Protein AF-A0A484PZI5-F1 (afdb_monomer_lite)

pLDDT: mean 90.73, std 6.14, range [61.25, 97.19]

InterPro domains:
  IPR017734 Type VI secretion system, lipoprotein SciN [PF12790] (7-83)
  IPR017734 Type VI secretion system, lipoprotein SciN [TIGR03352] (7-85)
  IPR038706 Type VI secretion protein SciN-like superfamily [G3DSA:2.60.40.4150] (1-92)

Sequence (115 aa):
MRAPVSQLIDSAQEKAALGDSLIASREVPLMPGQRIESVEKVPPTAPYIAVAGLFFSPAPQRWKFVFRADEARSTGLMIAAHACALTVTQGKPVPLPGVPAFDPSRLASVRCPAG

Radius of gyration: 13.96 Å; chains: 1; bounding box: 29×31×35 Å

Secondary structure (DSSP, 8-state):
----GGGGSSHHHHHHHHGGG-S--------TT----------TT--EEEEE---SSPPTT-SEEEEEHHHHHHH--EEEEETTEEEEEES-BPPPTTPPP--TT--TT--PPP-

Organism: NCBI:txid1297885

Structure (mmCIF, N/CA/C/O backbone):
data_AF-A0A484PZI5-F1
#
_entry.id   AF-A0A484PZI5-F1
#
loop_
_atom_site.group_PDB
_atom_site.id
_atom_site.type_symbol
_atom_site.label_atom_id
_atom_site.label_alt_id
_atom_site.label_comp_id
_atom_site.label_asym_id
_atom_site.label_entity_id
_atom_site.label_seq_id
_atom_site.pdbx_PDB_ins_code
_atom_site.Cartn_x
_atom_site.Cartn_y
_atom_site.Cartn_z
_atom_site.occupancy
_atom_site.B_iso_or_equiv
_atom_site.auth_seq_id
_atom_site.auth_comp_id
_atom_site.auth_asym_id
_atom_site.auth_atom_id
_atom_site.pdbx_PDB_model_num
ATOM 1 N N . MET A 1 1 ? -4.249 9.248 0.095 1.00 63.78 1 MET A N 1
ATOM 2 C CA . MET A 1 1 ? -2.786 9.138 -0.107 1.00 63.78 1 MET A CA 1
ATOM 3 C C . MET A 1 1 ? -2.357 9.780 -1.435 1.00 63.78 1 MET A C 1
ATOM 5 O O . MET A 1 1 ? -2.408 9.133 -2.481 1.00 63.78 1 MET A O 1
ATOM 9 N N . ARG A 1 2 ? -1.965 11.065 -1.426 1.00 74.06 2 ARG A N 1
ATOM 10 C CA . ARG A 1 2 ? -1.587 11.821 -2.645 1.00 74.06 2 ARG A CA 1
ATOM 11 C C . ARG A 1 2 ? -0.073 11.979 -2.867 1.00 74.06 2 ARG A C 1
ATOM 13 O O . ARG A 1 2 ? 0.303 12.415 -3.945 1.00 74.06 2 ARG A O 1
ATOM 20 N N . ALA A 1 3 ? 0.769 11.549 -1.928 1.00 78.50 3 ALA A N 1
ATOM 21 C CA . ALA A 1 3 ? 2.224 11.621 -2.063 1.00 78.50 3 ALA A CA 1
ATOM 22 C C . ALA A 1 3 ? 2.760 10.785 -3.258 1.00 78.50 3 ALA A C 1
ATOM 24 O O . ALA A 1 3 ? 2.175 9.729 -3.566 1.00 78.50 3 ALA A O 1
ATOM 25 N N . PRO A 1 4 ? 3.828 11.247 -3.943 1.00 80.25 4 PRO A N 1
ATOM 26 C CA . PRO A 1 4 ? 4.622 10.461 -4.884 1.00 80.25 4 PRO A CA 1
ATOM 27 C C . PRO A 1 4 ? 5.460 9.412 -4.144 1.00 80.25 4 PRO A C 1
ATOM 29 O O . PRO A 1 4 ? 5.739 9.564 -2.958 1.00 80.25 4 PRO A O 1
ATOM 32 N N . VAL A 1 5 ? 5.889 8.361 -4.853 1.00 81.12 5 VAL A N 1
ATOM 33 C CA . VAL A 1 5 ? 6.663 7.265 -4.242 1.00 81.12 5 VAL A CA 1
ATOM 34 C C . VAL A 1 5 ? 7.951 7.765 -3.583 1.00 81.12 5 VAL A C 1
ATOM 36 O O . VAL A 1 5 ? 8.295 7.307 -2.504 1.00 81.12 5 VAL A O 1
ATOM 39 N N . SER A 1 6 ? 8.621 8.754 -4.186 1.00 81.56 6 SER A N 1
ATOM 40 C CA . SER A 1 6 ? 9.903 9.284 -3.710 1.00 81.56 6 SER A CA 1
ATOM 41 C C . SER A 1 6 ? 9.818 9.903 -2.317 1.00 81.56 6 SER A C 1
ATOM 43 O O . SER A 1 6 ? 10.776 9.827 -1.560 1.00 81.56 6 SER A O 1
ATOM 45 N N . GLN A 1 7 ? 8.661 10.464 -1.959 1.00 84.62 7 GLN A N 1
ATOM 46 C CA . GLN A 1 7 ? 8.426 11.037 -0.634 1.00 84.62 7 GLN A CA 1
ATOM 47 C C . GLN A 1 7 ? 8.088 9.981 0.423 1.00 84.62 7 GLN A C 1
ATOM 49 O O . GLN A 1 7 ? 8.011 10.321 1.591 1.00 84.62 7 GLN A O 1
ATOM 54 N N . LEU A 1 8 ? 7.861 8.724 0.037 1.00 84.69 8 LEU A N 1
ATOM 55 C CA . LEU A 1 8 ? 7.503 7.641 0.960 1.00 84.69 8 LEU A CA 1
ATOM 56 C C . LEU A 1 8 ? 8.699 6.757 1.336 1.00 84.69 8 LEU A C 1
ATOM 58 O O . LEU A 1 8 ? 8.555 5.885 2.179 1.00 84.69 8 LEU A O 1
ATOM 62 N N . ILE A 1 9 ? 9.855 6.959 0.696 1.00 83.88 9 ILE A N 1
ATOM 63 C CA . ILE A 1 9 ? 11.083 6.188 0.954 1.00 83.88 9 ILE A CA 1
ATOM 64 C C . ILE A 1 9 ? 11.765 6.658 2.247 1.00 83.88 9 ILE A C 1
ATOM 66 O O . ILE A 1 9 ? 12.450 5.891 2.912 1.00 83.88 9 ILE A O 1
ATOM 70 N N . ASP A 1 10 ? 11.585 7.930 2.600 1.00 84.81 10 ASP A N 1
ATOM 71 C CA . ASP A 1 10 ? 12.155 8.541 3.794 1.00 84.81 10 ASP A CA 1
ATOM 72 C C . ASP A 1 10 ? 11.039 8.870 4.787 1.00 84.81 10 ASP A C 1
ATOM 74 O O . ASP A 1 10 ? 10.075 9.554 4.443 1.00 84.81 10 ASP A O 1
ATOM 78 N N . SER A 1 11 ? 11.169 8.412 6.032 1.00 82.00 11 SER A N 1
ATOM 79 C CA . SER A 1 11 ? 10.123 8.587 7.045 1.00 82.00 11 SER A CA 1
ATOM 80 C C . SER A 1 11 ? 9.842 10.057 7.383 1.00 82.00 11 SER A C 1
ATOM 82 O O . SER A 1 11 ? 8.713 10.399 7.741 1.00 82.00 11 SER A O 1
ATOM 84 N N . ALA A 1 12 ? 10.832 10.952 7.271 1.00 82.62 12 ALA A N 1
ATOM 85 C CA . ALA A 1 12 ? 10.616 12.376 7.511 1.00 82.62 12 ALA A CA 1
ATOM 86 C C . ALA A 1 12 ? 9.839 13.020 6.352 1.00 82.62 12 ALA A C 1
ATOM 88 O O . ALA A 1 12 ? 8.904 13.787 6.595 1.00 82.62 12 ALA A O 1
ATOM 89 N N . GLN A 1 13 ? 10.159 12.665 5.106 1.00 86.25 13 GLN A N 1
ATOM 90 C CA . GLN A 1 13 ? 9.399 13.086 3.927 1.00 86.25 13 GLN A CA 1
ATOM 91 C C . GLN A 1 13 ? 7.991 12.486 3.900 1.00 86.25 13 GLN A C 1
ATOM 93 O O . GLN A 1 13 ? 7.050 13.196 3.544 1.00 86.25 13 GLN A O 1
ATOM 98 N N . GLU A 1 14 ? 7.816 11.237 4.342 1.00 87.56 14 GLU A N 1
ATOM 99 C CA . GLU A 1 14 ? 6.504 10.590 4.439 1.00 87.56 14 GLU A CA 1
ATOM 100 C C . GLU A 1 14 ? 5.620 11.386 5.397 1.00 87.56 14 GLU A C 1
ATOM 102 O O . GLU A 1 14 ? 4.506 11.794 5.049 1.00 87.56 14 GLU A O 1
ATOM 107 N N . LYS A 1 15 ? 6.150 11.671 6.591 1.00 84.75 15 LYS A N 1
ATOM 108 C CA . LYS A 1 15 ? 5.454 12.464 7.599 1.00 84.75 15 LYS A CA 1
ATOM 109 C C . LYS A 1 15 ? 5.168 13.880 7.108 1.00 84.75 15 LYS A C 1
ATOM 111 O O . LYS A 1 15 ? 4.078 14.382 7.351 1.00 84.75 15 LYS A O 1
ATOM 116 N N . ALA A 1 16 ? 6.094 14.522 6.400 1.00 86.38 16 ALA A N 1
ATOM 117 C CA . ALA A 1 16 ? 5.864 15.850 5.833 1.00 86.38 16 ALA A CA 1
ATOM 118 C C . ALA A 1 16 ? 4.773 15.841 4.745 1.00 86.38 16 ALA A C 1
ATOM 120 O O . ALA A 1 16 ? 3.952 16.753 4.686 1.00 86.38 16 ALA A O 1
ATOM 121 N N . ALA A 1 17 ? 4.735 14.806 3.902 1.00 87.38 17 ALA A N 1
ATOM 122 C CA . ALA A 1 17 ? 3.791 14.695 2.794 1.00 87.38 17 ALA A CA 1
ATOM 123 C C . ALA A 1 17 ? 2.380 14.276 3.235 1.00 87.38 17 ALA A C 1
ATOM 125 O O . ALA A 1 17 ? 1.392 14.663 2.606 1.00 87.38 17 ALA A O 1
ATOM 126 N N . LEU A 1 18 ? 2.273 13.450 4.279 1.00 87.25 18 LEU A N 1
ATOM 127 C CA . LEU A 1 18 ? 0.997 12.936 4.783 1.00 87.25 18 LEU A CA 1
ATOM 128 C C . LEU A 1 18 ? 0.480 13.708 6.004 1.00 87.25 18 LEU A C 1
ATOM 130 O O . LEU A 1 18 ? -0.733 13.724 6.228 1.00 87.25 18 LEU A O 1
ATOM 134 N N . GLY A 1 19 ? 1.359 14.368 6.758 1.00 89.12 19 GLY A N 1
ATOM 135 C CA . GLY A 1 19 ? 1.021 15.143 7.948 1.00 89.12 19 GLY A CA 1
ATOM 136 C C . GLY A 1 19 ? 0.143 14.357 8.919 1.00 89.12 19 GLY A C 1
ATOM 137 O O . GLY A 1 19 ? 0.338 13.162 9.139 1.00 89.12 19 GLY A O 1
ATOM 138 N N . ASP A 1 20 ? -0.892 15.022 9.423 1.00 88.19 20 ASP A N 1
ATOM 139 C CA . ASP A 1 20 ? -1.830 14.461 10.402 1.00 88.19 20 ASP A CA 1
ATOM 140 C C . ASP A 1 20 ? -2.742 13.360 9.833 1.00 88.19 20 ASP A C 1
ATOM 142 O O . ASP A 1 20 ? -3.467 12.700 10.576 1.00 88.19 20 ASP A O 1
ATOM 146 N N . SER A 1 21 ? -2.724 13.130 8.513 1.00 88.44 21 SER A N 1
ATOM 147 C CA . SER A 1 21 ? -3.475 12.021 7.912 1.00 88.44 21 SER A CA 1
ATOM 148 C C . SER A 1 21 ? -2.800 10.658 8.110 1.00 88.44 21 SER A C 1
ATOM 150 O O . SER A 1 21 ? -3.451 9.627 7.916 1.00 88.44 21 SER A O 1
ATOM 152 N N . LEU A 1 22 ? -1.521 10.636 8.510 1.00 91.19 22 LEU A N 1
ATOM 153 C CA . LEU A 1 22 ? -0.802 9.415 8.855 1.00 91.19 22 LEU A CA 1
ATOM 154 C C . LEU A 1 22 ? -0.938 9.118 10.352 1.00 91.19 22 LEU A C 1
ATOM 156 O O . LEU A 1 22 ? -0.290 9.739 11.187 1.00 91.19 22 LEU A O 1
ATOM 160 N N . ILE A 1 23 ? -1.767 8.129 10.685 1.00 93.19 23 ILE A N 1
ATOM 161 C CA . ILE A 1 23 ? -1.987 7.707 12.079 1.00 93.19 23 ILE A CA 1
ATOM 162 C C . ILE A 1 23 ? -0.908 6.713 12.531 1.00 93.19 23 ILE A C 1
ATOM 164 O O . ILE A 1 23 ? -0.472 6.741 13.678 1.00 93.19 23 ILE A O 1
ATOM 168 N N . ALA A 1 24 ? -0.491 5.821 11.633 1.00 91.00 24 ALA A N 1
ATOM 169 C CA . ALA A 1 24 ? 0.579 4.855 11.847 1.00 91.00 24 ALA A CA 1
ATOM 170 C C . ALA A 1 24 ? 1.126 4.394 10.488 1.00 91.00 24 ALA A C 1
ATOM 172 O O . ALA A 1 24 ? 0.361 4.301 9.524 1.00 91.00 24 ALA A O 1
ATOM 173 N N . SER A 1 25 ? 2.415 4.060 10.429 1.00 91.69 25 SER A N 1
ATOM 174 C CA . SER A 1 25 ? 3.040 3.378 9.293 1.00 91.69 25 SER A CA 1
ATOM 175 C C . SER A 1 25 ? 3.834 2.164 9.764 1.00 91.69 25 SER A C 1
ATOM 177 O O . SER A 1 25 ? 4.279 2.074 10.910 1.00 91.69 25 SER A O 1
ATOM 179 N N . ARG A 1 26 ? 3.972 1.197 8.860 1.00 90.94 26 ARG A N 1
ATOM 180 C CA . ARG A 1 26 ? 4.854 0.046 9.003 1.00 90.94 26 ARG A CA 1
ATOM 181 C C . ARG A 1 26 ? 5.418 -0.270 7.632 1.00 90.94 26 ARG A C 1
ATOM 183 O O . ARG A 1 26 ? 4.658 -0.460 6.685 1.00 90.94 26 ARG A O 1
ATOM 190 N N . GLU A 1 27 ? 6.732 -0.378 7.561 1.00 91.56 27 GLU A N 1
ATOM 191 C CA . GLU A 1 27 ? 7.423 -0.869 6.380 1.00 91.56 27 GLU A CA 1
ATOM 192 C C . GLU A 1 27 ? 7.770 -2.345 6.563 1.00 91.56 27 GLU A C 1
ATOM 194 O O . GLU A 1 27 ? 8.105 -2.791 7.665 1.00 91.56 27 GLU A O 1
ATOM 199 N N . VAL A 1 28 ? 7.653 -3.118 5.486 1.00 91.62 28 VAL A N 1
ATOM 200 C CA . VAL A 1 28 ? 7.992 -4.539 5.484 1.00 91.62 28 VAL A CA 1
ATOM 201 C C . VAL A 1 28 ? 8.859 -4.828 4.261 1.00 91.62 28 VAL A C 1
ATOM 203 O O . VAL A 1 28 ? 8.370 -4.668 3.139 1.00 91.62 28 VAL A O 1
ATOM 206 N N . PRO A 1 29 ? 10.117 -5.271 4.439 1.00 92.12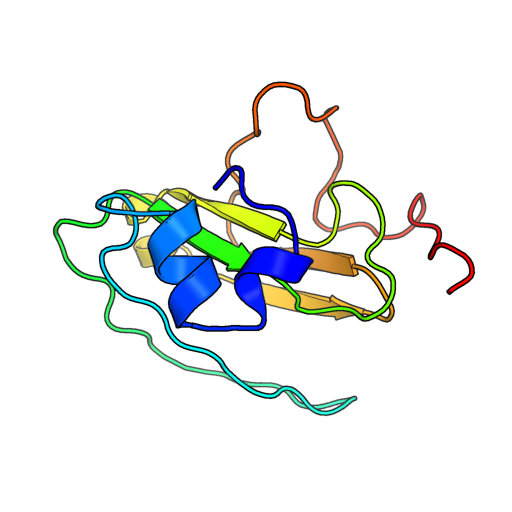 29 PRO A N 1
ATOM 207 C CA . PRO A 1 29 ? 10.929 -5.711 3.317 1.00 92.12 29 PRO A CA 1
ATOM 208 C C . PRO A 1 29 ? 10.364 -7.022 2.761 1.00 92.12 29 PRO A C 1
ATOM 210 O O . PRO A 1 29 ? 10.047 -7.945 3.516 1.00 92.12 29 PRO A O 1
ATOM 213 N N . LEU A 1 30 ? 10.249 -7.107 1.435 1.00 92.94 30 LEU A N 1
ATOM 214 C CA . LEU A 1 30 ? 9.771 -8.296 0.736 1.00 92.94 30 LEU A CA 1
ATOM 215 C C . LEU A 1 30 ? 10.818 -8.754 -0.279 1.00 92.94 30 LEU A C 1
ATOM 217 O O . LEU A 1 30 ? 11.126 -8.044 -1.234 1.00 92.94 30 LEU A O 1
ATOM 221 N N . MET A 1 31 ? 11.339 -9.961 -0.084 1.00 93.75 31 MET A N 1
ATOM 222 C CA . MET A 1 31 ? 12.248 -10.607 -1.025 1.00 93.75 31 MET A CA 1
ATOM 223 C C . MET A 1 31 ? 11.464 -11.286 -2.160 1.00 93.75 31 MET A C 1
ATOM 225 O O . MET A 1 31 ? 10.338 -11.745 -1.944 1.00 93.75 31 MET A O 1
ATOM 229 N N . PRO A 1 32 ? 12.034 -11.415 -3.372 1.00 92.75 32 PRO A N 1
ATOM 230 C CA . PRO A 1 32 ? 11.403 -12.176 -4.447 1.00 92.75 32 PRO A CA 1
ATOM 231 C C . PRO A 1 32 ? 11.038 -13.604 -4.011 1.00 92.75 32 PRO A C 1
ATOM 233 O O . PRO A 1 32 ? 11.856 -14.314 -3.432 1.00 92.75 32 PRO A O 1
ATOM 236 N N . GLY A 1 33 ? 9.796 -14.017 -4.279 1.00 94.56 33 GLY A N 1
ATOM 237 C CA . GLY A 1 33 ? 9.260 -15.325 -3.877 1.00 94.56 33 GLY A CA 1
ATOM 238 C C . GLY A 1 33 ? 8.816 -15.425 -2.412 1.00 94.56 33 GLY A C 1
ATOM 239 O O . GLY A 1 33 ? 8.221 -16.430 -2.029 1.00 94.56 33 GLY A O 1
ATOM 240 N N . GLN A 1 34 ? 9.052 -14.396 -1.594 1.00 96.25 34 GLN A N 1
ATOM 241 C CA . GLN A 1 34 ? 8.612 -14.380 -0.205 1.00 96.25 34 GLN A CA 1
ATOM 242 C C . GLN A 1 34 ? 7.092 -14.217 -0.109 1.00 96.25 34 GLN A C 1
ATOM 244 O O . GLN A 1 34 ? 6.482 -13.405 -0.807 1.00 96.25 34 GLN A O 1
ATOM 249 N N . ARG A 1 35 ? 6.487 -14.953 0.826 1.00 96.06 35 ARG A N 1
ATOM 250 C CA . ARG A 1 35 ? 5.117 -14.734 1.288 1.00 96.06 35 ARG A CA 1
ATOM 251 C C . ARG A 1 35 ? 5.157 -14.255 2.731 1.00 96.06 35 ARG A C 1
ATOM 253 O O . ARG A 1 35 ? 5.848 -14.850 3.553 1.00 96.06 35 ARG A O 1
ATOM 260 N N . ILE A 1 36 ? 4.412 -13.196 3.030 1.00 94.94 36 ILE A N 1
ATOM 261 C CA . ILE A 1 36 ? 4.253 -12.687 4.392 1.00 94.94 36 ILE A CA 1
ATOM 262 C C . ILE A 1 36 ? 2.781 -12.784 4.764 1.00 94.94 36 ILE A C 1
ATOM 264 O O . ILE A 1 36 ? 1.916 -12.245 4.077 1.00 94.94 36 ILE A O 1
ATOM 268 N N . GLU A 1 37 ? 2.518 -13.476 5.865 1.00 95.50 37 GLU A N 1
ATOM 269 C CA . GLU A 1 37 ? 1.210 -13.545 6.505 1.00 95.50 37 GLU A CA 1
ATOM 270 C C . GLU A 1 37 ? 1.326 -12.883 7.870 1.00 95.50 37 GLU A C 1
ATOM 272 O O . GLU A 1 37 ? 2.173 -13.250 8.682 1.00 95.50 37 GLU A O 1
ATOM 277 N N . SER A 1 38 ? 0.511 -11.861 8.109 1.00 93.19 38 SER A N 1
ATOM 278 C CA . SER A 1 38 ? 0.576 -11.090 9.345 1.00 93.19 38 SER A CA 1
ATOM 279 C C . SER A 1 38 ? -0.789 -10.521 9.696 1.00 93.19 38 SER A C 1
ATOM 281 O O . SER A 1 38 ? -1.587 -10.208 8.812 1.00 93.19 38 SER A O 1
ATOM 283 N N . VAL A 1 39 ? -1.050 -10.410 10.996 1.00 93.75 39 VAL A N 1
ATOM 284 C CA . VAL A 1 39 ? -2.241 -9.755 11.533 1.00 93.75 39 VAL A CA 1
ATOM 285 C C . VAL A 1 39 ? -1.813 -8.403 12.076 1.00 93.75 39 VAL A C 1
ATOM 287 O O . VAL A 1 39 ? -1.167 -8.312 13.119 1.00 93.75 39 VAL A O 1
ATOM 290 N N . GLU A 1 40 ? -2.182 -7.349 11.358 1.00 90.56 40 GLU A N 1
ATOM 291 C CA . GLU A 1 40 ? -1.807 -5.985 11.709 1.00 90.56 40 GLU A CA 1
ATOM 292 C C . GLU A 1 40 ? -2.842 -5.337 12.626 1.00 90.56 40 GLU A C 1
ATOM 294 O O . GLU A 1 40 ? -4.049 -5.363 12.369 1.00 90.56 40 GLU A O 1
ATOM 299 N N . LYS A 1 41 ? -2.366 -4.696 13.697 1.00 91.31 41 LYS A N 1
ATOM 300 C CA . LYS A 1 41 ? -3.221 -3.880 14.563 1.00 91.31 41 LYS A CA 1
ATOM 301 C C . LYS A 1 41 ? -3.494 -2.544 13.879 1.00 91.31 41 LYS A C 1
ATOM 303 O O . LYS A 1 41 ? -2.629 -1.676 13.837 1.00 91.31 41 LYS A O 1
ATOM 308 N N . VAL A 1 42 ? -4.714 -2.366 13.380 1.00 92.44 42 VAL A N 1
ATOM 309 C CA . VAL A 1 42 ? -5.150 -1.108 12.759 1.00 92.44 42 VAL A CA 1
ATOM 31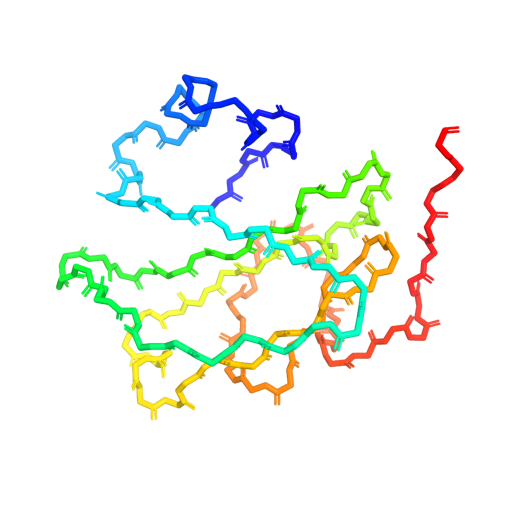0 C C . VAL A 1 42 ? -5.827 -0.224 13.810 1.00 92.44 42 VAL A C 1
ATOM 312 O O . VAL A 1 42 ? -6.865 -0.643 14.341 1.00 92.44 42 VAL A O 1
ATOM 315 N N . PRO A 1 43 ? -5.316 0.995 14.083 1.00 93.00 43 PRO A N 1
ATOM 316 C CA . PRO A 1 43 ? -5.921 1.918 15.039 1.00 93.00 43 PRO A CA 1
ATOM 317 C C . PRO A 1 43 ? -7.429 2.108 14.791 1.00 93.00 43 PRO A C 1
ATOM 319 O O . PRO A 1 43 ? -7.834 2.276 13.636 1.00 93.00 43 PRO A O 1
ATOM 322 N N . PRO A 1 44 ? -8.288 2.099 15.829 1.00 90.44 44 PRO A N 1
ATOM 323 C CA . PRO A 1 44 ? -9.736 2.260 15.655 1.00 90.44 44 PRO A CA 1
ATOM 324 C C . PRO A 1 44 ? -10.120 3.577 14.973 1.00 90.44 44 PRO A C 1
ATOM 326 O O . PRO A 1 44 ? -11.097 3.634 14.234 1.00 90.44 44 PRO A O 1
ATOM 329 N N . THR A 1 45 ? -9.318 4.621 15.183 1.00 93.06 45 THR A N 1
ATOM 330 C CA . THR A 1 45 ? -9.491 5.950 14.590 1.00 93.06 45 THR A CA 1
ATOM 331 C C . THR A 1 45 ? -9.074 6.027 13.124 1.00 93.06 45 THR A C 1
ATOM 333 O O . THR A 1 45 ? -9.334 7.048 12.499 1.00 93.06 45 THR A O 1
ATOM 336 N N . ALA A 1 46 ? -8.444 4.987 12.560 1.00 94.44 46 ALA A N 1
ATOM 337 C CA . ALA A 1 46 ? -8.037 4.955 11.161 1.00 94.44 46 ALA A CA 1
ATOM 338 C C . ALA A 1 46 ? -9.196 4.482 10.262 1.00 94.44 46 ALA A C 1
ATOM 340 O O . ALA A 1 46 ? -9.563 3.302 10.310 1.00 94.44 46 ALA A O 1
ATOM 341 N N . PRO A 1 47 ? -9.763 5.361 9.409 1.00 95.38 47 PRO A N 1
ATOM 342 C CA . PRO A 1 47 ? -10.855 4.985 8.513 1.00 95.38 47 PRO A CA 1
ATOM 343 C C . PRO A 1 47 ? -10.365 4.296 7.232 1.00 95.38 47 PRO A C 1
ATOM 345 O O . PRO A 1 47 ? -11.159 3.677 6.521 1.00 95.38 47 PRO A O 1
ATOM 348 N N . TYR A 1 48 ? -9.066 4.390 6.933 1.00 96.44 48 TYR A N 1
ATOM 349 C CA . TYR A 1 48 ? -8.456 3.822 5.737 1.00 96.44 48 TYR A CA 1
ATOM 350 C C . TYR A 1 48 ? -7.142 3.115 6.056 1.00 96.44 48 TYR A C 1
ATOM 352 O O . TYR A 1 48 ? -6.418 3.507 6.968 1.00 96.44 48 TYR A O 1
ATOM 360 N N . ILE A 1 49 ? -6.823 2.114 5.240 1.00 95.88 49 ILE A N 1
ATOM 361 C CA . ILE A 1 49 ? -5.507 1.480 5.154 1.00 95.88 49 ILE A CA 1
ATOM 362 C C . ILE A 1 49 ? -4.966 1.783 3.761 1.00 95.88 49 ILE A C 1
ATOM 364 O O . ILE A 1 49 ? -5.682 1.613 2.775 1.00 95.88 49 ILE A O 1
ATOM 368 N N . ALA A 1 50 ? -3.722 2.236 3.658 1.00 94.75 50 ALA A N 1
ATOM 369 C CA . ALA A 1 50 ? -3.050 2.401 2.377 1.00 94.75 50 ALA A CA 1
ATOM 370 C C . ALA A 1 50 ? -1.850 1.459 2.302 1.00 94.75 50 ALA A C 1
ATOM 372 O O . ALA A 1 50 ? -1.137 1.289 3.285 1.00 94.75 50 ALA A O 1
ATOM 373 N N . VAL A 1 51 ? -1.638 0.861 1.133 1.00 95.25 51 VAL A N 1
ATOM 374 C CA . VAL A 1 51 ? -0.469 0.026 0.844 1.00 95.25 51 VAL A CA 1
ATOM 375 C C . VAL A 1 51 ? 0.223 0.604 -0.375 1.00 95.25 51 VAL A C 1
ATOM 377 O O . VAL A 1 51 ? -0.428 0.852 -1.392 1.00 95.25 51 VAL A O 1
ATOM 380 N N . ALA A 1 52 ? 1.530 0.821 -0.271 1.00 95.06 52 ALA A N 1
ATOM 381 C CA . ALA A 1 52 ? 2.370 1.313 -1.350 1.00 95.06 52 ALA A CA 1
ATOM 382 C C . ALA A 1 52 ? 3.587 0.402 -1.526 1.00 95.06 52 ALA A C 1
ATOM 384 O O . ALA A 1 52 ? 4.211 -0.005 -0.552 1.00 95.06 52 ALA A O 1
ATOM 385 N N . GLY A 1 53 ? 3.909 0.083 -2.777 1.00 95.12 53 GLY A N 1
ATOM 386 C CA . GLY A 1 53 ? 5.156 -0.567 -3.153 1.00 95.12 53 GLY A CA 1
ATOM 387 C C . GLY A 1 53 ? 6.210 0.486 -3.475 1.00 95.12 53 GLY A C 1
ATOM 388 O O . GLY A 1 53 ? 5.990 1.335 -4.342 1.00 95.12 53 GLY A O 1
ATOM 389 N N . LEU A 1 54 ? 7.352 0.414 -2.794 1.00 94.00 54 LEU A N 1
ATOM 390 C CA . LEU A 1 54 ? 8.501 1.299 -3.000 1.00 94.00 54 LEU A CA 1
ATOM 391 C C . LEU A 1 54 ? 9.372 0.787 -4.161 1.00 94.00 54 LEU A C 1
ATOM 393 O O . LEU A 1 54 ? 10.514 0.375 -3.981 1.00 94.00 54 LEU A O 1
ATOM 397 N N . PHE A 1 55 ? 8.800 0.744 -5.367 1.00 92.25 55 PHE A N 1
ATOM 398 C CA . PHE A 1 55 ? 9.512 0.296 -6.568 1.00 92.25 55 PHE A CA 1
ATOM 399 C C . PHE A 1 55 ? 10.498 1.355 -7.070 1.00 92.25 55 PHE A C 1
ATOM 401 O O . PHE A 1 55 ? 10.210 2.548 -7.000 1.00 92.25 55 PHE A O 1
ATOM 408 N N . PHE A 1 56 ? 11.601 0.911 -7.680 1.00 89.62 56 PHE A N 1
ATOM 409 C CA . PHE A 1 56 ? 12.564 1.792 -8.350 1.00 89.62 56 PHE A CA 1
ATOM 410 C C . PHE A 1 56 ? 11.917 2.595 -9.496 1.00 89.62 56 PHE A C 1
ATOM 412 O O . PHE A 1 56 ? 12.027 3.817 -9.544 1.00 89.62 56 PHE A O 1
ATOM 419 N N . SER A 1 57 ? 11.161 1.918 -10.369 1.00 91.56 57 SER A N 1
ATOM 420 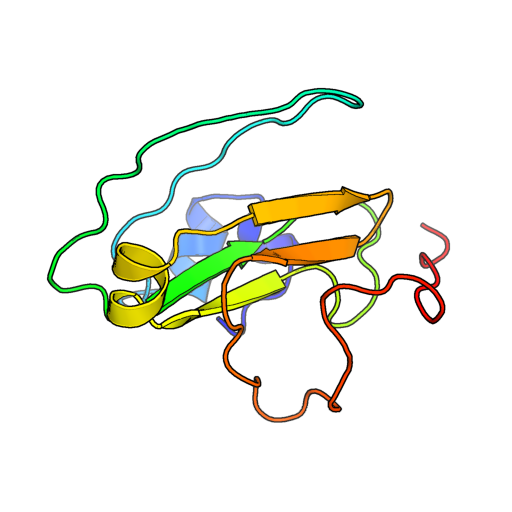C CA . SER A 1 57 ? 10.434 2.534 -11.492 1.00 91.56 57 SER A CA 1
ATOM 421 C C . SER A 1 57 ? 8.969 2.088 -11.473 1.00 91.56 57 SER A C 1
ATOM 423 O O . SER A 1 57 ? 8.604 1.134 -12.165 1.00 91.56 57 SER A O 1
ATOM 425 N N . PRO A 1 58 ? 8.104 2.706 -10.649 1.00 93.06 58 PRO A N 1
ATOM 426 C CA . PRO A 1 58 ? 6.728 2.250 -10.494 1.00 93.06 58 PRO A CA 1
ATOM 427 C C . PRO A 1 58 ? 5.895 2.527 -11.748 1.00 93.06 58 PRO A C 1
ATOM 429 O O . PRO A 1 58 ? 5.919 3.626 -12.306 1.00 93.06 58 PRO A O 1
ATOM 432 N N . ALA A 1 59 ? 5.067 1.563 -12.147 1.00 92.62 59 ALA A N 1
ATOM 433 C CA . ALA A 1 59 ? 4.072 1.796 -13.184 1.00 92.62 59 ALA A CA 1
ATOM 434 C C . ALA A 1 59 ? 3.022 2.817 -12.688 1.00 92.62 59 ALA A C 1
ATOM 436 O O . ALA A 1 59 ? 2.518 2.677 -11.563 1.00 92.62 59 ALA A O 1
ATOM 437 N N . PRO A 1 60 ? 2.654 3.836 -13.494 1.00 88.69 60 PRO A N 1
ATOM 438 C CA . PRO A 1 60 ? 1.712 4.873 -13.081 1.00 88.69 60 PRO A CA 1
ATOM 439 C C . PRO A 1 60 ? 0.418 4.289 -12.513 1.00 88.69 60 PRO A C 1
ATOM 441 O O . PRO A 1 60 ? -0.178 3.408 -13.117 1.00 88.69 60 PRO A O 1
ATOM 444 N N . GLN A 1 61 ? -0.013 4.779 -11.346 1.00 88.06 61 GLN A N 1
ATOM 445 C CA . GLN A 1 61 ? -1.258 4.377 -10.662 1.00 88.06 61 GLN A CA 1
ATOM 446 C C . GLN A 1 61 ? -1.343 2.897 -10.231 1.00 88.06 61 GLN A C 1
ATOM 448 O O . GLN A 1 61 ? -2.359 2.485 -9.680 1.00 88.06 61 GLN A O 1
ATOM 453 N N . ARG A 1 62 ? -0.284 2.100 -10.424 1.00 93.31 62 ARG A N 1
ATOM 454 C CA . ARG A 1 62 ? -0.268 0.657 -10.124 1.00 93.31 62 ARG A CA 1
ATOM 455 C C . ARG A 1 62 ? 0.543 0.283 -8.889 1.00 93.31 62 ARG A C 1
ATOM 457 O O . ARG A 1 62 ? 0.619 -0.889 -8.548 1.00 93.31 62 ARG A O 1
ATOM 464 N N . TRP A 1 63 ? 1.152 1.257 -8.223 1.00 93.44 63 TRP A N 1
ATOM 465 C CA . TRP A 1 63 ? 2.078 1.040 -7.110 1.00 93.44 63 TRP A CA 1
ATOM 466 C C . TRP A 1 63 ? 1.466 1.303 -5.730 1.00 93.44 63 TRP A C 1
ATOM 468 O O . TRP A 1 63 ? 2.115 1.020 -4.730 1.00 93.44 63 TRP A O 1
ATOM 478 N N . LYS A 1 64 ? 0.235 1.826 -5.649 1.00 93.94 64 LYS A N 1
ATOM 479 C CA . LYS A 1 64 ? -0.460 2.062 -4.377 1.00 93.94 64 LYS A CA 1
ATOM 480 C C . LYS A 1 64 ? -1.953 1.788 -4.455 1.00 93.94 64 LYS A C 1
ATOM 482 O O . LYS A 1 64 ? -2.583 2.055 -5.476 1.00 93.94 64 LYS A O 1
ATOM 487 N N . PHE A 1 65 ? -2.514 1.349 -3.335 1.00 95.31 65 PHE A N 1
ATOM 488 C CA . PHE A 1 65 ? -3.945 1.137 -3.145 1.00 95.31 65 PHE A CA 1
ATOM 489 C C . PHE A 1 65 ? -4.394 1.676 -1.788 1.00 95.31 65 PHE A C 1
ATOM 491 O O . PHE A 1 65 ? -3.619 1.720 -0.834 1.00 95.31 65 PHE A O 1
ATOM 498 N N . VAL A 1 66 ? -5.655 2.097 -1.710 1.00 95.62 66 VAL A N 1
ATOM 499 C CA . VAL A 1 66 ? -6.299 2.551 -0.473 1.00 95.62 66 VAL A CA 1
ATOM 500 C C . VAL A 1 66 ? -7.534 1.699 -0.249 1.00 95.62 66 VAL A C 1
ATOM 502 O O . VAL A 1 66 ? -8.271 1.440 -1.190 1.00 95.62 66 VAL A O 1
ATOM 505 N N . PHE A 1 67 ? -7.771 1.287 0.986 1.00 96.88 67 PHE A N 1
ATOM 506 C CA . PHE A 1 67 ? -8.866 0.420 1.395 1.00 96.88 67 PHE A CA 1
ATOM 507 C C . PHE A 1 67 ? -9.629 1.070 2.538 1.00 96.88 67 PHE A C 1
ATOM 509 O O . PHE A 1 67 ? -9.040 1.749 3.382 1.00 96.88 67 PHE A O 1
ATOM 516 N N . ARG A 1 68 ? -10.937 0.837 2.583 1.00 96.94 68 ARG A N 1
ATOM 517 C CA . ARG A 1 68 ? -11.769 1.122 3.751 1.00 96.94 68 ARG A CA 1
ATOM 518 C C . ARG A 1 68 ? -11.369 0.179 4.889 1.00 96.94 68 ARG A C 1
ATOM 520 O O . ARG A 1 68 ? -11.277 -1.028 4.681 1.00 96.94 68 ARG A O 1
ATOM 527 N N . ALA A 1 69 ? -11.045 0.721 6.063 1.00 96.50 69 ALA A N 1
ATOM 528 C CA . ALA A 1 69 ? -10.461 -0.076 7.144 1.00 96.50 69 ALA A CA 1
ATOM 529 C C . ALA A 1 69 ? -11.468 -1.046 7.788 1.00 96.50 69 ALA A C 1
ATOM 531 O O . ALA A 1 69 ? -11.085 -2.111 8.254 1.00 96.50 69 ALA A O 1
ATOM 532 N N . ASP A 1 70 ? -12.747 -0.685 7.832 1.00 95.31 70 ASP A N 1
ATOM 533 C CA . ASP A 1 70 ? -13.865 -1.549 8.228 1.00 95.31 70 ASP A CA 1
ATOM 534 C C . ASP A 1 70 ? -14.036 -2.745 7.277 1.00 95.31 70 ASP A C 1
ATOM 536 O O . ASP A 1 70 ? -14.087 -3.883 7.739 1.00 95.31 70 ASP A O 1
ATOM 540 N N . GLU A 1 71 ? -14.033 -2.510 5.962 1.00 95.44 71 GLU A N 1
ATOM 541 C CA . GLU A 1 71 ? -14.093 -3.586 4.961 1.00 95.44 71 GLU A CA 1
ATOM 542 C C . GLU A 1 71 ? -12.847 -4.483 5.015 1.00 95.44 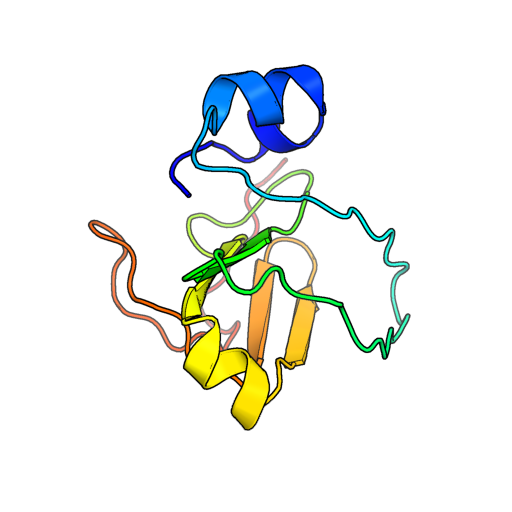71 GLU A C 1
ATOM 544 O O . GLU A 1 71 ? -12.953 -5.703 5.080 1.00 95.44 71 GLU A O 1
ATOM 549 N N . ALA A 1 72 ? -11.649 -3.895 5.066 1.00 95.75 72 ALA A N 1
ATOM 550 C CA . ALA A 1 72 ? -10.401 -4.655 5.111 1.00 95.75 72 ALA A CA 1
ATOM 551 C C . ALA A 1 72 ? -10.279 -5.540 6.364 1.00 95.75 72 ALA A C 1
ATOM 553 O O . ALA A 1 72 ? -9.695 -6.620 6.293 1.00 95.75 72 ALA A O 1
ATOM 554 N N . ARG A 1 73 ? -10.835 -5.112 7.507 1.00 92.50 73 ARG A N 1
ATOM 555 C CA . ARG A 1 73 ? -10.868 -5.913 8.743 1.00 92.50 73 ARG A CA 1
ATOM 556 C C . ARG A 1 73 ? -11.745 -7.156 8.610 1.00 92.50 73 ARG A C 1
ATOM 558 O O . ARG A 1 73 ? -11.402 -8.180 9.190 1.00 92.50 73 ARG A O 1
ATOM 565 N N . SER A 1 74 ? -12.859 -7.072 7.882 1.00 91.75 74 SER A N 1
ATOM 566 C CA . SER A 1 74 ? -13.776 -8.204 7.711 1.00 91.75 74 SER A CA 1
ATOM 567 C C . SER A 1 74 ? -13.333 -9.147 6.597 1.00 91.75 74 SER A C 1
ATOM 569 O O . SER A 1 74 ? -13.453 -10.361 6.743 1.00 91.75 74 SER A O 1
ATOM 571 N N . THR A 1 75 ? -12.789 -8.614 5.500 1.00 93.00 75 THR A N 1
ATOM 572 C CA . THR A 1 75 ? -12.397 -9.425 4.341 1.00 93.00 75 THR A CA 1
ATOM 573 C C . THR A 1 75 ? -10.951 -9.883 4.381 1.00 93.00 75 THR A C 1
ATOM 575 O O . THR A 1 75 ? -10.610 -10.807 3.656 1.00 93.00 75 THR A O 1
ATOM 578 N N . GLY A 1 76 ? -10.074 -9.219 5.136 1.00 95.69 76 GLY A N 1
ATOM 579 C CA . GLY A 1 76 ? -8.626 -9.317 4.954 1.00 95.69 76 GLY A CA 1
ATOM 580 C C . GLY A 1 76 ? -8.154 -8.674 3.643 1.00 95.69 76 GLY A C 1
ATOM 581 O O . GLY A 1 76 ? -8.959 -8.256 2.804 1.00 95.69 76 GLY A O 1
ATOM 582 N N . LEU A 1 77 ? -6.833 -8.607 3.467 1.00 96.94 77 LEU A N 1
ATOM 583 C CA . LEU A 1 77 ? -6.176 -8.089 2.265 1.00 96.94 77 LEU A CA 1
ATOM 584 C C . LEU A 1 77 ? -5.191 -9.131 1.729 1.00 96.94 77 LEU A C 1
ATOM 586 O O . LEU A 1 77 ? -4.396 -9.678 2.489 1.00 96.94 77 LEU A O 1
ATOM 590 N N . MET A 1 78 ? -5.207 -9.362 0.416 1.00 97.19 78 MET A N 1
ATOM 591 C CA . MET A 1 78 ? -4.179 -10.144 -0.272 1.00 97.19 78 MET A CA 1
ATOM 592 C C . MET A 1 78 ? -3.629 -9.316 -1.422 1.00 97.19 78 MET A C 1
ATOM 594 O O . MET A 1 78 ? -4.347 -8.957 -2.359 1.00 97.19 78 MET A O 1
ATOM 598 N N . ILE A 1 79 ? -2.348 -8.983 -1.302 1.00 96.69 79 ILE A N 1
ATOM 599 C CA . ILE A 1 79 ? -1.641 -8.080 -2.200 1.00 96.69 79 ILE A CA 1
ATOM 600 C C . ILE A 1 79 ? -0.390 -8.806 -2.676 1.00 96.69 79 ILE A C 1
ATOM 602 O O . ILE A 1 79 ? 0.375 -9.320 -1.864 1.00 96.69 79 ILE A O 1
ATOM 606 N N . ALA A 1 80 ? -0.186 -8.844 -3.988 1.00 95.81 80 ALA A N 1
ATOM 607 C CA . ALA A 1 80 ? 1.032 -9.377 -4.584 1.00 95.81 80 ALA A CA 1
ATOM 608 C C . ALA A 1 80 ? 1.823 -8.247 -5.241 1.00 95.81 80 ALA A C 1
ATOM 610 O O . ALA A 1 80 ? 1.255 -7.421 -5.964 1.00 95.81 80 ALA A O 1
ATOM 611 N N . ALA A 1 81 ? 3.127 -8.225 -4.974 1.00 95.69 81 ALA A N 1
ATOM 612 C CA . ALA A 1 81 ? 4.072 -7.314 -5.594 1.00 95.69 81 ALA A CA 1
ATOM 613 C C . ALA A 1 81 ? 4.755 -7.984 -6.789 1.00 95.69 81 ALA A C 1
ATOM 615 O O . ALA A 1 81 ? 5.166 -9.140 -6.726 1.00 95.69 81 ALA A O 1
ATOM 616 N N . HIS A 1 82 ? 4.879 -7.222 -7.867 1.00 93.75 82 HIS A N 1
ATOM 617 C CA . HIS A 1 82 ? 5.524 -7.592 -9.124 1.00 93.75 82 HIS A CA 1
ATOM 618 C C . HIS A 1 82 ? 6.519 -6.495 -9.500 1.00 93.75 82 HIS A C 1
ATOM 620 O O . HIS A 1 82 ? 6.477 -5.423 -8.908 1.00 93.75 82 HIS A O 1
ATOM 626 N N . ALA A 1 83 ? 7.354 -6.719 -10.519 1.00 92.69 83 ALA A N 1
ATOM 627 C CA . ALA A 1 83 ? 8.470 -5.848 -10.925 1.00 92.69 83 ALA A CA 1
ATOM 628 C C . ALA A 1 83 ? 8.287 -4.325 -10.699 1.00 92.69 83 ALA A C 1
ATOM 630 O O . ALA A 1 83 ? 9.177 -3.683 -10.151 1.00 92.69 83 ALA A O 1
ATOM 631 N N . CYS A 1 84 ? 7.146 -3.746 -11.093 1.00 94.62 84 CYS A N 1
ATOM 632 C CA . CYS A 1 84 ? 6.853 -2.313 -10.945 1.00 94.62 84 CYS A CA 1
ATOM 633 C C . CYS A 1 84 ? 5.425 -2.005 -10.460 1.00 94.62 84 CYS A C 1
ATOM 635 O O . CYS A 1 84 ? 4.958 -0.867 -10.574 1.00 94.62 84 CYS A O 1
ATOM 637 N N . ALA A 1 85 ? 4.681 -3.013 -10.004 1.00 95.94 85 ALA A N 1
ATOM 638 C CA . ALA A 1 85 ? 3.254 -2.884 -9.737 1.00 95.94 85 ALA A CA 1
ATOM 639 C C . ALA A 1 85 ? 2.781 -3.816 -8.625 1.00 95.94 85 ALA A C 1
ATOM 641 O O . ALA A 1 85 ? 3.306 -4.908 -8.423 1.00 95.94 85 ALA A O 1
ATOM 642 N N . LEU A 1 86 ? 1.718 -3.393 -7.954 1.00 96.75 86 LEU A N 1
ATOM 643 C CA . LEU A 1 86 ? 0.935 -4.207 -7.044 1.00 96.75 86 LEU A CA 1
ATOM 644 C C . LEU A 1 86 ? -0.304 -4.762 -7.765 1.00 96.75 86 LEU A C 1
ATOM 646 O O . LEU A 1 86 ? -0.863 -4.150 -8.683 1.00 96.75 86 LEU A O 1
ATOM 650 N N . THR A 1 87 ? -0.761 -5.913 -7.287 1.00 97.06 87 THR A N 1
ATOM 651 C CA . THR A 1 87 ? -2.080 -6.480 -7.589 1.00 97.06 87 THR A CA 1
ATOM 652 C C . THR A 1 87 ? -2.817 -6.793 -6.302 1.00 97.06 87 THR A C 1
ATOM 654 O O . THR A 1 87 ? -2.184 -7.100 -5.293 1.00 97.06 87 THR A O 1
ATOM 657 N N . VAL A 1 88 ? -4.143 -6.731 -6.348 1.00 97.00 88 VAL A N 1
ATOM 658 C CA . VAL A 1 88 ? -5.024 -7.043 -5.220 1.00 97.00 88 VAL A CA 1
ATOM 659 C C . VAL A 1 88 ? -5.912 -8.211 -5.620 1.00 97.00 88 VAL A C 1
ATOM 661 O O . VAL A 1 88 ? -6.694 -8.094 -6.561 1.00 97.00 88 VAL A O 1
ATOM 664 N N . THR A 1 89 ? -5.780 -9.333 -4.919 1.00 95.81 89 THR A N 1
ATOM 665 C CA . THR A 1 89 ? -6.594 -10.541 -5.136 1.00 95.81 89 THR A CA 1
ATOM 666 C C . THR A 1 89 ? -7.660 -10.727 -4.057 1.00 95.81 89 THR A C 1
ATOM 668 O O . THR A 1 89 ? -8.617 -11.463 -4.272 1.00 95.81 89 THR A O 1
ATOM 671 N N . GLN A 1 90 ? -7.535 -10.027 -2.924 1.00 97.00 90 GLN A N 1
ATOM 672 C CA . GLN A 1 90 ? -8.535 -9.978 -1.857 1.00 97.00 90 GL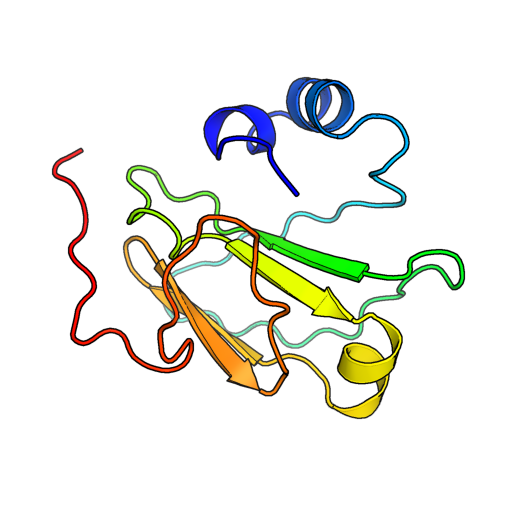N A CA 1
ATOM 673 C C . GLN A 1 90 ? -8.552 -8.589 -1.214 1.00 97.00 90 GLN A C 1
ATOM 675 O O . GLN A 1 90 ? -7.497 -7.997 -0.974 1.00 97.00 90 GLN A O 1
ATOM 680 N N . GLY A 1 91 ? -9.754 -8.093 -0.921 1.00 95.50 91 GLY A N 1
ATOM 681 C CA . GLY A 1 91 ? -10.005 -6.720 -0.486 1.00 95.50 91 GLY A CA 1
ATOM 682 C C . GLY A 1 91 ? -10.485 -5.827 -1.632 1.00 95.50 91 GLY A C 1
ATOM 683 O O . GLY A 1 91 ? -10.284 -6.129 -2.808 1.00 95.50 91 GLY A O 1
ATOM 684 N N . LYS A 1 92 ? -11.140 -4.714 -1.287 1.00 95.06 92 LYS A N 1
ATOM 685 C CA . LYS A 1 92 ? -11.745 -3.790 -2.254 1.00 95.06 92 LYS A CA 1
ATOM 686 C C . LYS A 1 92 ? -11.050 -2.426 -2.217 1.00 95.06 92 LYS A C 1
ATOM 688 O O . LYS A 1 92 ? -11.267 -1.657 -1.278 1.00 95.06 92 LYS A O 1
ATOM 693 N N . PRO A 1 93 ? -10.208 -2.101 -3.215 1.00 95.12 93 PRO A N 1
ATOM 694 C CA . PRO A 1 93 ? -9.611 -0.779 -3.297 1.00 95.12 93 PRO A CA 1
ATOM 695 C C . PRO A 1 93 ? -10.670 0.306 -3.502 1.00 95.12 93 PRO A C 1
ATOM 697 O O . PRO A 1 93 ? -11.607 0.153 -4.287 1.00 95.12 93 PRO A O 1
ATOM 700 N N . VAL A 1 94 ? -10.480 1.433 -2.829 1.00 94.44 94 VAL A N 1
ATOM 701 C CA . VAL A 1 94 ? -11.243 2.660 -3.032 1.00 94.44 94 VAL A CA 1
ATOM 702 C C . VAL A 1 94 ? -10.717 3.352 -4.292 1.00 94.44 94 VAL A C 1
ATOM 704 O O . VAL A 1 94 ? -9.511 3.612 -4.375 1.00 94.44 94 VAL A O 1
ATOM 707 N N . PRO A 1 95 ? -11.585 3.690 -5.264 1.00 89.50 95 PRO A N 1
ATOM 708 C CA . PRO A 1 95 ? -11.186 4.474 -6.424 1.00 89.50 95 PRO A CA 1
ATOM 709 C C . PRO A 1 95 ? -10.583 5.813 -5.996 1.00 89.50 95 PRO A C 1
ATOM 711 O O . PRO A 1 95 ? -11.169 6.556 -5.205 1.00 89.50 95 PRO A O 1
ATOM 714 N N . LEU A 1 96 ? -9.402 6.133 -6.522 1.00 84.31 96 LEU A N 1
ATOM 715 C CA . LEU A 1 96 ? -8.767 7.421 -6.274 1.00 84.31 96 LEU A CA 1
ATOM 716 C C . LEU A 1 96 ? -9.230 8.439 -7.328 1.00 84.31 96 LEU A C 1
ATOM 718 O O . LEU A 1 96 ? -9.252 8.112 -8.516 1.00 84.31 96 LEU A O 1
ATOM 722 N N . PRO A 1 97 ? -9.561 9.683 -6.936 1.00 84.62 97 PRO A N 1
ATOM 723 C CA . PRO A 1 97 ? -9.913 10.725 -7.893 1.00 84.62 97 PRO A CA 1
ATOM 724 C C . PRO A 1 97 ? -8.817 10.924 -8.947 1.00 84.62 97 PRO A C 1
ATOM 726 O O . PRO A 1 97 ? -7.638 11.010 -8.603 1.00 84.62 97 PRO A O 1
ATOM 729 N N . GLY A 1 98 ? -9.209 11.006 -10.221 1.00 83.62 98 GLY A N 1
ATOM 730 C CA . GLY A 1 98 ? -8.281 11.186 -11.345 1.00 83.62 98 GLY A CA 1
ATOM 731 C C . GLY A 1 98 ? -7.536 9.919 -11.783 1.00 83.62 98 GLY A C 1
ATOM 732 O O . GLY A 1 98 ? -6.679 9.997 -12.660 1.00 83.62 98 GLY A O 1
ATOM 733 N N . VAL A 1 99 ? -7.850 8.757 -11.202 1.00 83.38 99 VAL A N 1
ATOM 734 C CA . VAL A 1 99 ? -7.331 7.458 -11.645 1.00 83.38 99 VAL A CA 1
ATOM 735 C C . VAL A 1 99 ? -8.402 6.751 -12.482 1.00 83.38 99 VAL A C 1
ATOM 737 O O . VAL A 1 99 ? -9.500 6.528 -11.969 1.00 83.38 99 VAL A O 1
ATOM 740 N N . PRO A 1 100 ? -8.130 6.409 -13.757 1.00 85.50 100 PRO A N 1
ATOM 741 C CA . PRO A 1 100 ? -9.030 5.595 -14.567 1.00 85.50 100 PRO A CA 1
ATOM 742 C C . PRO A 1 100 ? -9.358 4.268 -13.883 1.00 85.50 100 PRO A C 1
ATOM 744 O O . PRO A 1 100 ? -8.519 3.694 -13.191 1.00 85.50 100 PRO A O 1
ATOM 747 N N . ALA A 1 101 ? -10.569 3.758 -14.101 1.00 85.75 101 ALA A N 1
ATOM 748 C CA . ALA A 1 101 ? -10.946 2.445 -13.597 1.00 85.75 101 ALA A CA 1
ATOM 749 C C . ALA A 1 101 ? -10.085 1.346 -14.245 1.00 85.75 101 ALA A C 1
ATOM 751 O O . ALA A 1 101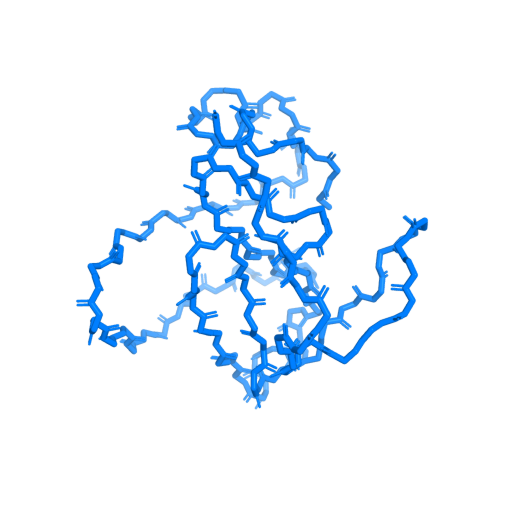 ? -9.864 1.342 -15.456 1.00 85.75 101 ALA A O 1
ATOM 752 N N . PHE A 1 102 ? -9.625 0.396 -13.435 1.00 88.50 102 PHE A N 1
ATOM 753 C CA . PHE A 1 102 ? -8.940 -0.811 -13.886 1.00 88.50 102 PHE A CA 1
ATOM 754 C C . PHE A 1 102 ? -9.248 -1.970 -12.937 1.00 88.50 102 PHE A C 1
ATOM 756 O O . PHE A 1 102 ? -9.633 -1.753 -11.789 1.00 88.50 102 PHE A O 1
ATOM 763 N N . ASP A 1 103 ? -9.057 -3.200 -13.413 1.00 92.38 103 ASP A N 1
ATOM 764 C CA . ASP A 1 103 ? -9.128 -4.393 -12.569 1.00 92.38 103 ASP A CA 1
ATOM 765 C C . ASP A 1 103 ? -7.818 -4.533 -11.766 1.00 92.38 103 ASP A C 1
ATOM 767 O O . ASP A 1 103 ? -6.765 -4.801 -12.363 1.00 92.38 103 ASP A O 1
ATOM 771 N N . PRO A 1 104 ? -7.836 -4.348 -10.430 1.00 93.38 104 PRO A N 1
ATOM 772 C CA . PRO A 1 104 ? -6.628 -4.373 -9.612 1.00 93.38 104 PRO A CA 1
ATOM 773 C C . PRO A 1 104 ? -6.003 -5.769 -9.497 1.00 93.38 104 PRO A C 1
ATOM 775 O O . PRO A 1 104 ? -4.861 -5.877 -9.052 1.00 93.38 104 PRO A O 1
ATOM 778 N N . SER A 1 105 ? -6.697 -6.827 -9.925 1.00 94.56 105 SER A N 1
ATOM 779 C CA . SER A 1 105 ? -6.173 -8.197 -9.926 1.00 94.56 105 SER A CA 1
ATOM 780 C C . SER A 1 105 ? -5.327 -8.529 -11.164 1.00 94.56 105 SER A C 1
ATOM 782 O O . SER A 1 105 ? -4.619 -9.535 -11.176 1.00 94.56 105 SER A O 1
ATOM 784 N N . ARG A 1 106 ? -5.353 -7.690 -12.214 1.00 92.75 106 ARG A N 1
ATOM 785 C CA . ARG A 1 106 ? -4.757 -8.009 -13.525 1.00 92.75 106 ARG A CA 1
ATOM 786 C C . ARG A 1 106 ? -3.543 -7.162 -13.872 1.00 92.75 106 ARG A C 1
ATOM 788 O O . ARG A 1 106 ? -3.571 -5.938 -13.769 1.00 92.75 106 ARG A O 1
ATOM 795 N N . LEU A 1 107 ? -2.506 -7.798 -14.417 1.00 91.12 107 LEU A N 1
ATOM 796 C CA . LEU A 1 107 ? -1.286 -7.133 -14.903 1.00 91.12 107 LEU A CA 1
ATOM 797 C C . LEU A 1 107 ? -1.240 -6.891 -16.414 1.00 91.12 107 LEU A C 1
ATOM 799 O O . LEU A 1 107 ? -0.326 -6.220 -16.869 1.00 91.12 107 LEU A O 1
ATOM 803 N N . ALA A 1 108 ? -2.191 -7.412 -17.195 1.00 85.62 108 ALA A N 1
ATOM 804 C CA . ALA A 1 108 ? -2.078 -7.477 -18.659 1.00 85.62 108 ALA A CA 1
ATOM 805 C C . ALA A 1 108 ? -1.792 -6.127 -19.358 1.00 85.62 108 ALA A C 1
ATOM 807 O O . ALA A 1 108 ? -1.188 -6.110 -20.425 1.00 85.62 108 ALA A O 1
ATOM 808 N N . SER A 1 109 ? -2.200 -4.999 -18.768 1.00 82.75 109 SER A N 1
ATOM 809 C CA . SER A 1 109 ? -1.952 -3.650 -19.297 1.00 82.75 109 SER A CA 1
ATOM 810 C C . SER A 1 109 ? -0.749 -2.927 -18.676 1.00 82.75 109 SER A C 1
ATOM 812 O O . SER A 1 109 ? -0.444 -1.801 -19.069 1.00 82.75 109 SER A O 1
ATOM 814 N N . VAL A 1 110 ? -0.067 -3.530 -17.700 1.00 91.38 110 VAL A N 1
ATOM 815 C CA . VAL A 1 110 ? 1.043 -2.901 -16.978 1.00 91.38 110 VAL A CA 1
ATOM 816 C C . VAL A 1 110 ? 2.303 -2.933 -17.828 1.00 91.38 110 VAL A C 1
ATOM 818 O O . VAL A 1 110 ? 2.740 -3.989 -18.275 1.00 91.38 110 VAL A O 1
ATOM 821 N N . ARG A 1 111 ? 2.925 -1.765 -17.993 1.00 90.31 111 ARG A N 1
ATOM 822 C CA . ARG A 1 111 ? 4.276 -1.632 -18.537 1.00 90.31 111 ARG A CA 1
ATOM 823 C C . ARG A 1 111 ? 5.152 -0.966 -17.495 1.00 90.31 111 ARG A C 1
ATOM 825 O O . ARG A 1 111 ? 4.791 0.093 -16.980 1.00 90.31 111 ARG A O 1
ATOM 832 N N . CYS A 1 112 ? 6.283 -1.588 -17.194 1.00 91.62 112 CYS A N 1
ATOM 833 C CA . CYS A 1 112 ? 7.283 -0.944 -16.363 1.00 91.62 112 CYS A CA 1
ATOM 834 C C . CYS A 1 112 ? 7.970 0.155 -17.184 1.00 91.62 112 CYS A C 1
ATOM 836 O O . CYS A 1 112 ? 8.350 -0.108 -18.329 1.00 91.62 112 CYS A O 1
ATOM 838 N N . PRO A 1 113 ? 8.091 1.379 -16.646 1.00 89.38 113 PRO A N 1
ATOM 839 C CA . PRO A 1 113 ? 8.922 2.404 -17.258 1.00 89.38 113 PRO A CA 1
ATOM 840 C C . PRO A 1 113 ? 10.365 1.908 -17.398 1.00 89.38 113 PRO A C 1
ATOM 842 O O . PRO A 1 113 ? 10.831 1.128 -16.565 1.00 89.38 113 PRO A O 1
ATOM 845 N N . ALA A 1 114 ? 11.068 2.370 -18.434 1.00 80.19 114 ALA A N 1
ATOM 846 C CA . ALA A 1 114 ? 12.523 2.278 -18.443 1.00 80.19 114 ALA A CA 1
ATOM 847 C C . ALA A 1 114 ? 13.045 3.146 -17.288 1.00 80.19 114 ALA A C 1
ATOM 849 O O . ALA A 1 114 ? 12.615 4.296 -17.154 1.00 80.19 114 ALA A O 1
ATOM 850 N N . GLY A 1 115 ? 13.853 2.543 -16.417 1.00 61.25 115 GLY A N 1
ATOM 851 C CA . GLY A 1 115 ? 14.476 3.219 -15.280 1.00 61.25 115 GLY A CA 1
ATOM 852 C C . GLY A 1 115 ? 15.639 4.106 -15.683 1.00 61.25 115 GLY A C 1
ATOM 853 O O . GLY A 1 115 ? 16.171 3.910 -16.799 1.00 61.25 115 GLY A O 1
#

Foldseek 3Di:
DPDDLVLVVDPVSVCVVCPPLDPDDDDDDDDVPDDDDDDDDDPPPNQKDKAFDSAPFAFPPFGMFMAGPVQCVVWPWDWDDDNRGIATPTGDTDDDPPDDDDHRHDCPPTDGDDD